Protein AF-A0A497LCX3-F1 (afdb_monomer_lite)

Secondary structure (DSSP, 8-state):
-PPTT-S--SEEEEEETTEEEEEESSS-EEEEEEEE-SS-EEEPEEEEE-SSEEEEEPP--S--SPEEEEEEEE-TTT--EEEEEEEES----------SSSSTT-SEEEEEEEEEETTEEEEEEEEEE--

Sequence (131 aa):
MNPPGSEERYASLSPLNYTLRVDLNSSDRILYAKVFTYNYVSNLTEVERNSVTQHFIIPRILDESPMILVGAGLNTSSSEYFAEWVSYPQIPLDFGLGFTNKYQLADSFSFRFLVTINSAIYECEVILWRS

Foldseek 3Di:
DDPPFPDDDQWDWDDDPQKIKIFGPAQKDFPWKWKDWPPDIDTWAWDDDDSGMTMTGRDDDPDPTKIKIKTWIADPVVRDIDMDIAIPVGDPDDDGDDPPDDPPPDQKDWDWDWDADPNDIDIDIDMDGDD

Radius of gyration: 15.34 Å; chains: 1; bounding box: 40×34×41 Å

pLDDT: mean 72.94, std 19.36, range [25.73, 97.44]

Structure (mmCIF, N/CA/C/O backbone):
data_AF-A0A497LCX3-F1
#
_entry.id   AF-A0A497LCX3-F1
#
loop_
_atom_site.group_PDB
_atom_site.id
_atom_site.type_symbol
_atom_site.label_atom_id
_atom_site.label_alt_id
_atom_site.label_comp_id
_atom_site.label_asym_id
_atom_site.label_entity_id
_atom_site.label_seq_id
_atom_site.pdbx_PDB_ins_code
_atom_site.Cartn_x
_atom_site.Cartn_y
_atom_site.Cartn_z
_atom_site.occupancy
_atom_site.B_iso_or_equiv
_atom_site.auth_seq_id
_atom_site.auth_comp_id
_atom_site.auth_asym_id
_atom_site.auth_atom_id
_atom_site.pdbx_PDB_model_num
ATOM 1 N N . MET A 1 1 ? 25.588 -16.608 4.470 1.00 30.97 1 MET A N 1
ATOM 2 C CA . MET A 1 1 ? 24.348 -16.800 3.690 1.00 30.97 1 MET A CA 1
ATOM 3 C C . MET A 1 1 ? 23.389 -15.717 4.128 1.00 30.97 1 MET A C 1
ATOM 5 O O . MET A 1 1 ? 23.104 -15.655 5.316 1.00 30.97 1 MET A O 1
ATOM 9 N N . ASN A 1 2 ? 22.981 -14.837 3.217 1.00 25.73 2 ASN A N 1
ATOM 10 C CA . ASN A 1 2 ? 21.942 -13.851 3.507 1.00 25.73 2 ASN A CA 1
ATOM 11 C C . ASN A 1 2 ? 20.573 -14.554 3.494 1.00 25.73 2 ASN A C 1
ATOM 13 O O . ASN A 1 2 ? 20.411 -15.512 2.732 1.00 25.73 2 ASN A O 1
ATOM 17 N N . PRO A 1 3 ? 19.616 -14.131 4.336 1.00 29.41 3 PRO A N 1
ATOM 18 C CA . PRO A 1 3 ? 18.260 -14.662 4.292 1.00 29.41 3 PRO A CA 1
ATOM 19 C C . PRO A 1 3 ? 17.620 -14.380 2.918 1.00 29.41 3 PRO A C 1
ATOM 21 O O . PRO A 1 3 ? 17.869 -13.321 2.335 1.00 29.41 3 PRO A O 1
ATOM 24 N N . PRO A 1 4 ? 16.819 -15.313 2.375 1.00 27.80 4 PRO A N 1
ATOM 25 C CA . PRO A 1 4 ? 16.117 -15.106 1.115 1.00 27.80 4 PRO A CA 1
ATOM 26 C C . PRO A 1 4 ? 15.036 -14.040 1.335 1.00 27.80 4 PRO A C 1
ATOM 28 O O . PRO A 1 4 ? 14.166 -14.215 2.183 1.00 27.80 4 PRO A O 1
ATOM 31 N N . GLY A 1 5 ? 15.127 -12.917 0.621 1.00 40.84 5 GLY A N 1
ATOM 32 C CA . GLY A 1 5 ? 14.208 -11.781 0.776 1.00 40.84 5 GLY A CA 1
ATOM 33 C C . GLY A 1 5 ? 14.857 -10.399 0.665 1.00 40.84 5 GLY A C 1
ATOM 34 O O . GLY A 1 5 ? 14.143 -9.407 0.605 1.00 40.84 5 GLY A O 1
ATOM 35 N N . SER A 1 6 ? 16.189 -10.307 0.589 1.00 39.16 6 SER A N 1
ATOM 36 C CA . SER A 1 6 ? 16.894 -9.051 0.282 1.00 39.16 6 SER A CA 1
ATOM 37 C C . SER A 1 6 ? 17.008 -8.781 -1.227 1.00 39.16 6 SER A C 1
ATOM 39 O O . SER A 1 6 ? 18.011 -8.218 -1.668 1.00 39.16 6 SER A O 1
ATOM 41 N N . GLU A 1 7 ? 16.054 -9.265 -2.026 1.00 51.41 7 GLU A N 1
ATOM 42 C CA . GLU A 1 7 ? 15.946 -8.857 -3.430 1.00 51.41 7 GLU A CA 1
ATOM 43 C C . GLU A 1 7 ? 15.479 -7.395 -3.476 1.00 51.41 7 GLU A C 1
ATOM 45 O O . GLU A 1 7 ? 14.811 -6.925 -2.553 1.00 51.41 7 GLU A O 1
ATOM 50 N N . GLU A 1 8 ? 15.924 -6.656 -4.492 1.00 64.75 8 GLU A N 1
ATOM 51 C CA . GLU A 1 8 ? 15.679 -5.221 -4.657 1.00 64.75 8 GLU A CA 1
ATOM 52 C C . GLU A 1 8 ? 14.204 -4.875 -4.412 1.00 64.75 8 GLU A C 1
ATOM 54 O O . GLU A 1 8 ? 13.329 -5.237 -5.194 1.00 64.75 8 GLU A O 1
ATOM 59 N N . ARG A 1 9 ? 13.917 -4.156 -3.319 1.00 71.00 9 ARG A N 1
ATOM 60 C CA . ARG A 1 9 ? 12.621 -3.486 -3.178 1.00 71.00 9 ARG A CA 1
ATOM 61 C C . ARG A 1 9 ? 12.522 -2.424 -4.261 1.00 71.00 9 ARG A C 1
ATOM 63 O O . ARG A 1 9 ? 13.465 -1.657 -4.444 1.00 71.00 9 ARG A O 1
ATOM 70 N N . TYR A 1 10 ? 11.382 -2.334 -4.929 1.00 83.56 10 TYR A N 1
ATOM 71 C CA . TYR A 1 10 ? 11.138 -1.291 -5.934 1.00 83.56 10 TYR A CA 1
ATOM 72 C C . TYR A 1 10 ? 10.604 -0.012 -5.284 1.00 83.56 10 TYR A C 1
ATOM 74 O O . TYR A 1 10 ? 10.837 1.102 -5.762 1.00 83.56 10 TYR A O 1
ATOM 82 N N . ALA A 1 11 ? 9.912 -0.164 -4.152 1.00 87.19 11 ALA A N 1
ATOM 83 C CA . ALA A 1 11 ? 9.372 0.949 -3.393 1.00 87.19 11 ALA A CA 1
ATOM 84 C C . ALA A 1 11 ? 9.359 0.680 -1.883 1.00 87.19 11 ALA A C 1
ATOM 86 O O . ALA A 1 11 ? 9.201 -0.450 -1.422 1.00 87.19 11 ALA A O 1
ATOM 87 N N . SER A 1 12 ? 9.477 1.750 -1.102 1.00 89.88 12 SER A N 1
ATOM 88 C CA . SER A 1 12 ? 9.242 1.749 0.338 1.00 89.88 12 SER A CA 1
ATOM 89 C C . SER A 1 12 ? 7.876 2.356 0.642 1.00 89.88 12 SER A C 1
ATOM 91 O O . SER A 1 12 ? 7.563 3.459 0.194 1.00 89.88 12 SER A O 1
ATOM 93 N N . LEU A 1 13 ? 7.048 1.633 1.397 1.00 91.69 13 LEU A N 1
ATOM 94 C CA . LEU A 1 13 ? 5.686 2.036 1.739 1.00 91.69 13 LEU A CA 1
ATOM 95 C C . LEU A 1 13 ? 5.621 2.455 3.212 1.00 91.69 13 LEU A C 1
ATOM 97 O O . LEU A 1 13 ? 5.882 1.656 4.109 1.00 91.69 13 LEU A O 1
ATOM 101 N N . SER A 1 14 ? 5.236 3.708 3.452 1.00 93.25 14 SER A N 1
ATOM 102 C CA . SER A 1 14 ? 5.171 4.331 4.777 1.00 93.25 14 SER A CA 1
ATOM 103 C C . SER A 1 14 ? 3.773 4.904 5.034 1.00 93.25 14 SER A C 1
ATOM 105 O O . SER A 1 14 ? 3.478 6.028 4.616 1.00 93.25 14 SER A O 1
ATOM 107 N N . PRO A 1 15 ? 2.876 4.148 5.689 1.00 94.06 15 PRO A N 1
ATOM 108 C CA . PRO A 1 15 ? 1.539 4.621 5.999 1.00 94.06 15 PRO A CA 1
ATOM 109 C C . PRO A 1 15 ? 1.525 5.385 7.328 1.00 94.06 15 PRO A C 1
ATOM 111 O O . PRO A 1 15 ? 1.963 4.881 8.360 1.00 94.06 15 PRO A O 1
ATOM 114 N N . LEU A 1 16 ? 0.997 6.607 7.313 1.00 93.25 16 LEU A N 1
ATOM 115 C CA . LEU A 1 16 ? 0.881 7.469 8.485 1.00 93.25 16 LEU A CA 1
ATOM 116 C C . LEU A 1 16 ? -0.331 8.392 8.343 1.00 93.25 16 LEU A C 1
ATOM 118 O O . LEU A 1 16 ? -0.548 8.976 7.285 1.00 93.25 16 LEU A O 1
ATOM 122 N N . ASN A 1 17 ? -1.110 8.561 9.416 1.00 92.94 17 ASN A N 1
ATOM 123 C CA . ASN A 1 17 ? -2.238 9.502 9.467 1.00 92.94 17 ASN A CA 1
ATOM 124 C C . ASN A 1 17 ? -3.190 9.391 8.262 1.00 92.94 17 ASN A C 1
ATOM 126 O O . ASN A 1 17 ? -3.570 10.393 7.658 1.00 92.94 17 ASN A O 1
ATOM 130 N N . TYR A 1 18 ? -3.584 8.163 7.918 1.00 93.88 18 TYR A N 1
ATOM 131 C CA . TYR A 1 18 ? -4.465 7.853 6.784 1.00 93.88 18 TYR A CA 1
ATOM 132 C C . TYR A 1 18 ? -3.914 8.274 5.415 1.00 93.88 18 TYR A C 1
ATOM 134 O O . TYR A 1 18 ? -4.666 8.455 4.461 1.00 93.88 18 TYR A O 1
ATOM 142 N N . THR A 1 19 ? -2.597 8.413 5.307 1.00 95.75 19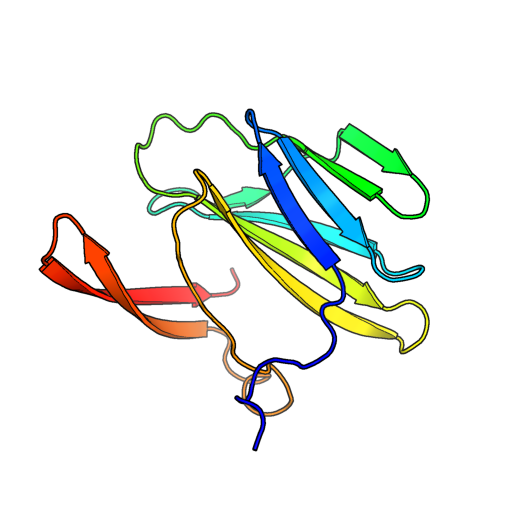 THR A N 1
ATOM 143 C CA . THR A 1 19 ? -1.896 8.654 4.050 1.00 95.75 19 THR A CA 1
ATOM 144 C C . THR A 1 19 ? -0.844 7.575 3.867 1.00 95.75 19 THR A C 1
ATOM 146 O O . THR A 1 19 ? -0.059 7.306 4.772 1.00 95.75 19 THR A O 1
ATOM 149 N N . LEU A 1 20 ? -0.824 6.945 2.701 1.00 96.38 20 LEU A N 1
ATOM 150 C CA . LEU A 1 20 ? 0.248 6.057 2.281 1.00 96.38 20 LEU A CA 1
ATOM 151 C C . LEU A 1 20 ? 1.248 6.871 1.469 1.00 96.38 20 LEU A C 1
ATOM 153 O O . LEU A 1 20 ? 0.923 7.315 0.368 1.00 96.38 20 LEU A O 1
ATOM 157 N N . ARG A 1 21 ? 2.456 7.047 2.003 1.00 96.19 21 ARG A N 1
ATOM 158 C CA . ARG A 1 21 ? 3.599 7.549 1.243 1.00 96.19 21 ARG A CA 1
ATOM 159 C C . ARG A 1 21 ? 4.337 6.379 0.609 1.00 96.19 21 ARG A C 1
ATOM 161 O O . ARG A 1 21 ? 4.640 5.401 1.288 1.00 96.19 21 ARG A O 1
ATOM 168 N N . VAL A 1 22 ? 4.633 6.501 -0.676 1.00 95.00 22 VAL A N 1
ATOM 169 C CA . VAL A 1 22 ? 5.442 5.551 -1.435 1.00 95.00 22 VAL A CA 1
ATOM 170 C C . VAL A 1 22 ? 6.697 6.267 -1.905 1.00 95.00 22 VAL A C 1
ATOM 172 O O . VAL A 1 22 ? 6.592 7.204 -2.692 1.00 95.00 22 VAL A O 1
ATOM 175 N N . ASP A 1 23 ? 7.860 5.834 -1.427 1.00 93.19 23 ASP A N 1
ATOM 176 C CA . ASP A 1 23 ? 9.168 6.290 -1.899 1.00 93.19 23 ASP A CA 1
ATOM 177 C C . ASP A 1 23 ? 9.710 5.273 -2.912 1.00 93.19 23 ASP A C 1
ATOM 179 O O . ASP A 1 23 ? 9.849 4.092 -2.597 1.00 93.19 23 ASP A O 1
ATOM 183 N N . LEU A 1 24 ? 9.971 5.716 -4.138 1.00 90.00 24 LEU A N 1
ATOM 184 C CA . LEU A 1 24 ? 10.389 4.873 -5.261 1.00 90.00 24 LEU A CA 1
ATOM 185 C C . LEU A 1 24 ? 11.917 4.875 -5.378 1.00 90.00 24 LEU A C 1
ATOM 187 O O . LEU A 1 24 ? 12.549 5.922 -5.230 1.00 90.00 24 LEU A O 1
ATOM 191 N N . ASN A 1 25 ? 12.514 3.719 -5.678 1.00 80.00 25 ASN A N 1
ATOM 192 C CA . ASN A 1 25 ? 13.974 3.588 -5.757 1.00 80.00 25 ASN A CA 1
ATOM 193 C C . ASN A 1 25 ? 14.570 4.074 -7.097 1.00 80.00 25 ASN A C 1
ATOM 195 O O . ASN A 1 25 ? 15.783 4.263 -7.194 1.00 80.00 25 ASN A O 1
ATOM 199 N N . SER A 1 26 ? 13.742 4.304 -8.124 1.00 73.75 26 SER A N 1
ATOM 200 C CA . SER A 1 26 ? 14.147 4.768 -9.463 1.00 73.75 26 SER A CA 1
ATOM 201 C C . SER A 1 26 ? 12.998 5.522 -10.166 1.00 73.75 26 SER A C 1
ATOM 203 O O . SER A 1 26 ? 12.103 6.041 -9.507 1.00 73.75 26 SER A O 1
ATOM 205 N N . SER A 1 27 ? 12.987 5.559 -11.505 1.00 72.25 27 SER A N 1
ATOM 206 C CA . SER A 1 27 ? 11.853 6.007 -12.346 1.00 72.25 27 SER A CA 1
ATOM 207 C C . SER A 1 27 ? 10.639 5.057 -12.310 1.00 72.25 27 SER A C 1
ATOM 209 O O . SER A 1 27 ? 9.726 5.177 -13.128 1.00 72.25 27 SER A O 1
ATOM 211 N N . ASP A 1 28 ? 10.634 4.115 -11.368 1.00 82.00 28 ASP A N 1
ATOM 212 C CA . ASP A 1 28 ? 9.559 3.167 -11.112 1.00 82.00 28 ASP A CA 1
ATOM 213 C C . ASP A 1 28 ? 8.254 3.892 -10.796 1.00 82.00 28 ASP A C 1
ATOM 215 O O . ASP A 1 28 ? 8.235 5.053 -10.389 1.00 82.00 28 ASP A O 1
ATOM 219 N N . ARG A 1 29 ? 7.126 3.208 -10.977 1.00 86.19 29 ARG A N 1
ATOM 220 C CA . ARG A 1 29 ? 5.822 3.827 -10.741 1.00 86.19 29 ARG A CA 1
ATOM 221 C C . ARG A 1 29 ? 4.826 2.845 -10.166 1.00 86.19 29 ARG A C 1
ATOM 223 O O . ARG A 1 29 ? 4.610 1.789 -10.754 1.00 86.19 29 ARG A O 1
ATOM 230 N N . ILE A 1 30 ? 4.107 3.261 -9.122 1.00 89.75 30 ILE A N 1
ATOM 231 C CA . ILE A 1 30 ? 2.863 2.603 -8.718 1.00 89.75 30 ILE A CA 1
ATOM 232 C C . ILE A 1 30 ? 1.771 2.956 -9.726 1.00 89.75 30 ILE A C 1
ATOM 234 O O . ILE A 1 30 ? 1.421 4.124 -9.931 1.00 89.75 30 ILE A O 1
ATOM 238 N N . LEU A 1 31 ? 1.241 1.924 -10.375 1.00 88.56 31 LEU A N 1
ATOM 239 C CA . LEU A 1 31 ? 0.140 2.011 -11.329 1.00 88.56 31 LEU A CA 1
ATOM 240 C C . LEU A 1 31 ? -1.207 1.829 -10.633 1.00 88.56 31 LEU A C 1
ATOM 242 O O . LEU A 1 31 ? -2.177 2.496 -10.989 1.00 88.56 31 LEU A O 1
ATOM 246 N N . TYR A 1 32 ? -1.248 0.945 -9.635 1.00 86.25 32 TYR A N 1
ATOM 247 C CA . TYR A 1 32 ? -2.456 0.606 -8.896 1.00 86.25 32 TYR A CA 1
ATOM 248 C C . TYR A 1 32 ? -2.139 0.492 -7.415 1.00 86.25 32 TYR A C 1
ATOM 250 O O . TYR A 1 32 ? -1.211 -0.210 -7.025 1.00 86.25 32 TYR A O 1
ATOM 258 N N . ALA A 1 33 ? -2.950 1.145 -6.593 1.00 93.00 33 ALA A N 1
ATOM 259 C CA . ALA A 1 33 ? -2.863 1.056 -5.149 1.00 93.00 33 ALA A CA 1
ATOM 260 C C . ALA A 1 33 ? -4.214 0.584 -4.602 1.00 93.00 33 ALA A C 1
ATOM 262 O O . ALA A 1 33 ? -5.268 1.058 -5.036 1.00 93.00 33 ALA A O 1
ATOM 263 N N . LYS A 1 34 ? -4.194 -0.380 -3.685 1.00 90.88 34 LYS A N 1
ATOM 264 C CA . LYS A 1 34 ? -5.387 -0.985 -3.085 1.00 90.88 34 LYS A CA 1
ATOM 265 C C . LYS A 1 34 ? -5.221 -1.134 -1.583 1.00 90.88 34 LYS A C 1
ATOM 267 O O . LYS A 1 34 ? -4.109 -1.267 -1.083 1.00 90.88 34 LYS A O 1
ATOM 272 N N . VAL A 1 35 ? -6.350 -1.151 -0.891 1.00 90.56 35 VAL A N 1
ATOM 273 C CA . VAL A 1 35 ? -6.460 -1.567 0.502 1.00 90.56 35 VAL A CA 1
ATOM 274 C C . VAL A 1 35 ? -7.355 -2.790 0.598 1.00 90.56 35 VAL A C 1
ATOM 276 O O . VAL A 1 35 ? -8.397 -2.860 -0.058 1.00 90.56 35 VAL A O 1
ATOM 279 N N . PHE A 1 36 ? -6.925 -3.734 1.424 1.00 86.62 36 PHE A N 1
ATOM 280 C CA . PHE A 1 36 ? -7.650 -4.936 1.792 1.00 86.62 36 PHE A CA 1
ATOM 281 C C . PHE A 1 36 ? -7.860 -4.927 3.304 1.00 86.62 36 PHE A C 1
ATOM 283 O O . PHE A 1 36 ? -6.919 -4.707 4.064 1.00 86.62 36 PHE A O 1
ATOM 290 N N . THR A 1 37 ? -9.087 -5.175 3.734 1.00 79.44 37 THR A N 1
ATOM 291 C CA . THR A 1 37 ? -9.434 -5.536 5.112 1.00 79.44 37 THR A CA 1
ATOM 292 C C . THR A 1 37 ? -10.137 -6.888 5.091 1.00 79.44 37 THR A C 1
ATOM 294 O O . THR A 1 37 ? -10.280 -7.494 4.028 1.00 79.44 37 THR A O 1
ATOM 297 N N . TYR A 1 38 ? -10.603 -7.373 6.243 1.00 70.06 38 TYR A N 1
ATOM 298 C CA . TYR A 1 38 ? -11.358 -8.627 6.283 1.00 70.06 38 TYR A CA 1
ATOM 299 C C . TYR A 1 38 ? -12.636 -8.576 5.425 1.00 70.06 38 TYR A C 1
ATOM 301 O O . TYR A 1 38 ? -12.978 -9.547 4.756 1.00 70.06 38 TYR A O 1
ATOM 309 N N . ASN A 1 39 ? -13.322 -7.428 5.411 1.00 75.88 39 ASN A N 1
ATOM 310 C CA . ASN A 1 39 ? -14.627 -7.275 4.760 1.00 75.88 39 ASN A CA 1
ATOM 311 C C . ASN A 1 39 ? -14.610 -6.384 3.513 1.00 75.88 39 ASN A C 1
ATOM 313 O O . ASN A 1 39 ? -15.606 -6.328 2.791 1.00 75.88 39 ASN A O 1
ATOM 317 N N . TYR A 1 40 ? -13.524 -5.647 3.269 1.00 78.62 40 TYR A N 1
ATOM 318 C CA . TYR A 1 40 ? -13.500 -4.601 2.253 1.00 78.62 40 TYR A CA 1
ATOM 319 C C . TYR A 1 40 ? -12.260 -4.676 1.376 1.00 78.62 40 TYR A C 1
ATOM 321 O O . TYR A 1 40 ? -11.141 -4.870 1.842 1.00 78.62 40 TYR A O 1
ATOM 329 N N . VAL A 1 41 ? -12.471 -4.433 0.085 1.00 85.69 41 VAL A N 1
ATOM 330 C CA . VAL A 1 41 ? -11.402 -4.180 -0.877 1.00 85.69 41 VAL A CA 1
ATOM 331 C C . VAL A 1 41 ? -11.738 -2.899 -1.616 1.00 85.69 41 VAL A C 1
ATOM 333 O O . VAL A 1 41 ? -12.819 -2.775 -2.193 1.00 85.69 41 VAL A O 1
ATOM 336 N N . SER A 1 42 ? -10.817 -1.940 -1.628 1.00 88.69 42 SER A N 1
ATOM 337 C CA . SER A 1 42 ? -11.005 -0.697 -2.378 1.00 88.69 42 SER A CA 1
ATOM 338 C C . SER A 1 42 ? -9.706 -0.201 -2.992 1.00 88.69 42 SER A C 1
ATOM 340 O O . SER A 1 42 ? -8.612 -0.481 -2.505 1.00 88.69 42 SER A O 1
ATOM 342 N N . ASN A 1 43 ? -9.821 0.558 -4.079 1.00 92.62 43 ASN A N 1
ATOM 343 C CA . ASN A 1 43 ? -8.677 1.276 -4.632 1.00 92.62 43 ASN A CA 1
ATOM 344 C C . ASN A 1 43 ? -8.316 2.449 -3.712 1.00 92.62 43 ASN A C 1
ATOM 346 O O . ASN A 1 43 ? -9.200 3.064 -3.114 1.00 92.62 43 ASN A O 1
ATOM 350 N N . LEU A 1 44 ? -7.027 2.756 -3.618 1.00 95.25 44 LEU A N 1
ATOM 351 C CA . LEU A 1 44 ? -6.539 3.963 -2.968 1.00 95.25 44 LEU A CA 1
ATOM 352 C C . LEU A 1 44 ? -6.495 5.109 -3.984 1.00 95.25 44 LEU A C 1
ATOM 354 O O . LEU A 1 44 ? -6.154 4.911 -5.152 1.00 95.25 44 LEU A O 1
ATOM 358 N N . THR A 1 45 ? -6.828 6.313 -3.527 1.00 95.25 45 THR A N 1
ATOM 359 C CA . THR A 1 45 ? -6.835 7.517 -4.366 1.00 95.25 45 THR A CA 1
ATOM 360 C C . THR A 1 45 ? -5.500 8.231 -4.245 1.00 95.25 45 THR A C 1
ATOM 362 O O . THR A 1 45 ? -5.120 8.618 -3.142 1.00 95.25 45 THR A O 1
ATOM 365 N N . GLU A 1 46 ? -4.801 8.421 -5.364 1.00 96.00 46 GLU A N 1
ATOM 366 C CA . GLU A 1 46 ? -3.582 9.234 -5.413 1.00 96.00 46 GLU A CA 1
ATOM 367 C C . GLU A 1 46 ? -3.931 10.714 -5.217 1.00 96.00 46 GLU A C 1
ATOM 369 O O . GLU A 1 46 ? -4.865 11.218 -5.842 1.00 96.00 46 GLU A O 1
ATOM 374 N N . VAL A 1 47 ? -3.188 11.406 -4.354 1.00 95.38 47 VAL A N 1
ATOM 375 C CA . VAL A 1 47 ? -3.404 12.834 -4.056 1.00 95.38 47 VAL A CA 1
ATOM 376 C C . VAL A 1 47 ? -2.247 13.722 -4.458 1.00 95.38 47 VAL A C 1
ATOM 378 O O . VAL A 1 47 ? -2.445 14.901 -4.729 1.00 95.38 47 VAL A O 1
ATOM 381 N N . GLU A 1 48 ? -1.044 13.166 -4.504 1.00 93.00 48 GLU A N 1
ATOM 382 C CA . GLU A 1 48 ? 0.155 13.903 -4.862 1.00 93.00 48 GLU A CA 1
ATOM 383 C C . GLU A 1 48 ? 1.161 12.951 -5.499 1.00 93.00 48 GLU A C 1
ATOM 385 O O . GLU A 1 48 ? 1.297 11.794 -5.086 1.00 93.00 48 GLU A O 1
ATOM 390 N N . ARG A 1 49 ? 1.882 13.461 -6.496 1.00 90.56 49 ARG A N 1
ATOM 391 C CA . ARG A 1 49 ? 2.955 12.745 -7.172 1.00 90.56 49 ARG A CA 1
ATOM 392 C C . ARG A 1 49 ? 4.090 13.686 -7.526 1.00 90.56 49 ARG A C 1
ATOM 394 O O . ARG A 1 49 ? 3.880 14.674 -8.223 1.00 90.56 49 ARG A O 1
ATOM 401 N N . ASN A 1 50 ? 5.289 13.258 -7.155 1.00 87.69 50 ASN A N 1
ATOM 402 C CA . ASN A 1 50 ? 6.562 13.803 -7.603 1.00 87.69 50 ASN A CA 1
ATOM 403 C C . ASN A 1 50 ? 7.353 12.712 -8.350 1.00 87.69 50 ASN A C 1
ATOM 405 O O . ASN A 1 50 ? 6.867 11.599 -8.542 1.00 87.69 50 ASN A O 1
ATOM 409 N N . SER A 1 51 ? 8.574 13.015 -8.794 1.00 83.88 51 SER A N 1
ATOM 410 C CA . SER A 1 51 ? 9.398 12.082 -9.582 1.00 83.88 51 SER A CA 1
ATOM 411 C C . SER A 1 51 ? 9.812 10.810 -8.837 1.00 83.88 51 SER A C 1
ATOM 413 O O . SER A 1 51 ? 10.104 9.813 -9.482 1.00 83.88 51 SER A O 1
ATOM 415 N N . VAL A 1 52 ? 9.848 10.847 -7.503 1.00 89.19 52 VAL A N 1
ATOM 416 C CA . VAL A 1 52 ? 10.313 9.738 -6.647 1.00 89.19 52 VAL A CA 1
ATOM 417 C C . VAL A 1 52 ? 9.313 9.377 -5.549 1.00 89.19 52 VAL A C 1
ATOM 419 O O . VAL A 1 52 ? 9.595 8.537 -4.701 1.00 89.19 52 VAL A O 1
ATOM 422 N N . THR A 1 53 ? 8.156 10.042 -5.515 1.00 93.00 53 THR A N 1
ATOM 423 C CA . THR A 1 53 ? 7.195 9.913 -4.414 1.00 93.00 53 THR A CA 1
ATOM 424 C C . THR A 1 53 ? 5.760 9.937 -4.911 1.00 93.00 53 THR A C 1
ATOM 426 O O . THR A 1 53 ? 5.396 10.796 -5.714 1.00 93.00 53 THR A O 1
ATOM 429 N N . GLN A 1 54 ? 4.932 9.030 -4.393 1.00 95.31 54 GLN A N 1
ATOM 430 C CA . GLN A 1 54 ? 3.480 9.026 -4.593 1.00 95.31 54 GLN A CA 1
ATOM 431 C C . GLN A 1 54 ? 2.770 8.981 -3.238 1.00 95.31 54 GLN A C 1
ATOM 433 O O . GLN A 1 54 ? 3.150 8.210 -2.356 1.00 95.31 54 GLN A O 1
ATOM 438 N N . HIS A 1 55 ? 1.724 9.789 -3.083 1.00 97.00 55 HIS A N 1
ATOM 439 C CA . HIS A 1 55 ? 0.873 9.796 -1.897 1.00 97.00 55 HIS A CA 1
ATOM 440 C C . HIS A 1 55 ? -0.527 9.309 -2.240 1.00 97.00 55 HIS A C 1
ATOM 442 O O . HIS A 1 55 ? -1.132 9.765 -3.213 1.00 97.00 55 HIS A O 1
ATOM 448 N N . PHE A 1 56 ? -1.068 8.434 -1.396 1.00 97.44 56 PHE A N 1
ATOM 449 C CA . PHE A 1 56 ? -2.426 7.921 -1.523 1.00 97.44 56 PHE A CA 1
ATOM 450 C C . PHE A 1 56 ? -3.223 8.108 -0.230 1.00 97.44 56 PHE A C 1
ATOM 452 O O . PHE A 1 56 ? -2.682 7.941 0.862 1.00 97.44 56 PHE A O 1
ATOM 459 N N . ILE A 1 57 ? -4.521 8.398 -0.337 1.00 97.00 57 ILE A N 1
ATOM 460 C CA . ILE A 1 57 ? -5.428 8.426 0.821 1.00 97.00 57 ILE A CA 1
ATOM 461 C C . ILE A 1 57 ? -5.798 6.998 1.210 1.00 97.00 57 ILE A C 1
ATOM 463 O O . ILE A 1 57 ? -6.345 6.255 0.395 1.00 97.00 57 ILE A O 1
ATOM 467 N N . ILE A 1 58 ? -5.580 6.662 2.480 1.00 95.06 58 ILE A N 1
ATOM 468 C CA . ILE A 1 58 ? -6.097 5.450 3.115 1.00 95.06 58 ILE A CA 1
ATOM 469 C C . ILE A 1 58 ? -7.514 5.755 3.628 1.00 95.06 58 ILE A C 1
ATOM 471 O O . ILE A 1 58 ? -7.691 6.690 4.417 1.00 95.06 58 ILE A O 1
ATOM 475 N N . PRO A 1 59 ? -8.544 5.004 3.206 1.00 91.69 59 PRO A N 1
ATOM 476 C CA . PRO A 1 59 ? -9.906 5.247 3.654 1.00 91.69 59 PRO A CA 1
ATOM 477 C C . PRO A 1 59 ? -10.058 4.980 5.153 1.00 91.69 59 PRO A C 1
ATOM 479 O O . PRO A 1 59 ? -9.444 4.081 5.725 1.00 91.69 59 PRO A O 1
ATOM 482 N N . ARG A 1 60 ? -10.936 5.756 5.790 1.00 89.06 60 ARG A N 1
ATOM 483 C CA . ARG A 1 60 ? -11.374 5.502 7.164 1.00 89.06 60 ARG A CA 1
ATOM 484 C C . ARG A 1 60 ? -12.499 4.480 7.122 1.00 89.06 60 ARG A C 1
ATOM 486 O O . ARG A 1 60 ? -13.643 4.835 6.852 1.00 89.06 60 ARG A O 1
ATOM 493 N N . ILE A 1 61 ? -12.154 3.218 7.327 1.00 82.19 61 ILE A N 1
ATOM 494 C CA . ILE A 1 61 ? -13.117 2.118 7.366 1.00 82.19 61 ILE A CA 1
ATOM 495 C C . ILE A 1 61 ? -13.570 1.958 8.823 1.00 82.19 61 ILE A C 1
ATOM 497 O O . ILE A 1 61 ? -12.765 2.097 9.736 1.00 82.19 61 ILE A O 1
ATOM 501 N N . LEU A 1 62 ? -14.868 1.724 9.041 1.00 76.38 62 LEU A N 1
ATOM 502 C CA . LEU A 1 62 ? -15.452 1.528 10.381 1.00 76.38 62 LEU A CA 1
ATOM 503 C C . LEU A 1 62 ? -15.115 0.157 10.995 1.00 76.38 62 LEU A C 1
ATOM 505 O O . LEU A 1 62 ? -15.449 -0.104 12.144 1.00 76.38 62 LEU A O 1
ATOM 509 N N . ASP A 1 63 ? -14.501 -0.718 10.206 1.00 68.75 63 ASP A N 1
ATOM 510 C CA . ASP A 1 63 ? -14.007 -2.028 10.607 1.00 68.75 63 ASP A CA 1
ATOM 511 C C . ASP A 1 63 ? -12.672 -1.856 11.350 1.00 68.75 63 ASP A C 1
ATOM 513 O O . ASP A 1 63 ? -11.780 -1.160 10.863 1.00 68.75 63 ASP A O 1
ATOM 517 N N . GLU A 1 64 ? -12.538 -2.478 12.524 1.00 66.44 64 GLU A N 1
ATOM 518 C CA . GLU A 1 64 ? -11.325 -2.419 13.354 1.00 66.44 64 GLU A CA 1
ATOM 519 C C . GLU A 1 64 ? -10.206 -3.354 12.853 1.00 66.44 64 GLU A C 1
ATOM 521 O O . GLU A 1 64 ? -9.135 -3.420 13.460 1.00 66.44 64 GLU A O 1
ATOM 526 N N . SER A 1 65 ? -10.423 -4.094 11.758 1.00 68.69 65 SER A N 1
ATOM 527 C CA . SER A 1 65 ? -9.400 -4.993 11.221 1.00 68.69 65 SER A CA 1
ATOM 528 C C . SER A 1 65 ? -8.186 -4.246 10.639 1.00 68.69 65 SER A C 1
ATOM 530 O O . SER A 1 65 ? -8.328 -3.175 10.038 1.00 68.69 65 SER A O 1
ATOM 532 N N . PRO A 1 66 ? -6.967 -4.811 10.775 1.00 78.50 66 PRO A N 1
ATOM 533 C CA . PRO A 1 66 ? -5.783 -4.279 10.115 1.00 78.50 66 PRO A CA 1
ATOM 534 C C . PRO A 1 66 ? -5.975 -4.200 8.601 1.00 78.50 66 PRO A C 1
ATOM 536 O O . PRO A 1 66 ? -6.516 -5.109 7.971 1.00 78.50 66 PRO A O 1
ATOM 539 N N . MET A 1 67 ? -5.476 -3.120 8.016 1.00 86.62 67 MET A N 1
ATOM 540 C CA . MET A 1 67 ? -5.502 -2.897 6.581 1.00 86.62 67 MET A CA 1
ATOM 541 C C . MET A 1 67 ? -4.199 -3.390 5.962 1.00 86.62 67 MET A C 1
ATOM 543 O O . MET A 1 67 ? -3.118 -3.045 6.437 1.00 86.62 67 MET A O 1
ATOM 547 N N . ILE A 1 68 ? -4.288 -4.141 4.870 1.00 86.38 68 ILE A N 1
ATOM 548 C CA . ILE A 1 68 ? -3.151 -4.444 4.004 1.00 86.38 68 ILE A CA 1
ATOM 549 C C . ILE A 1 68 ? -3.208 -3.493 2.817 1.00 86.38 68 ILE A C 1
ATOM 551 O O . ILE A 1 68 ? -4.155 -3.508 2.031 1.00 86.38 68 ILE A O 1
ATOM 555 N N . LEU A 1 69 ? -2.200 -2.639 2.703 1.00 91.38 69 LEU A N 1
ATOM 556 C CA . LEU A 1 69 ? -2.047 -1.689 1.611 1.00 91.38 69 LEU A CA 1
ATOM 557 C C . LEU A 1 69 ? -1.091 -2.294 0.593 1.00 91.38 69 LEU A C 1
ATOM 559 O O . LEU A 1 69 ? 0.019 -2.672 0.954 1.00 91.38 69 LEU A O 1
ATOM 563 N N . VAL A 1 70 ? -1.507 -2.379 -0.665 1.00 87.50 70 VAL A N 1
ATOM 564 C CA . VAL A 1 70 ? -0.714 -2.965 -1.751 1.00 87.50 70 VAL A CA 1
ATOM 565 C C . VAL A 1 70 ? -0.543 -1.934 -2.854 1.00 87.50 70 VAL A C 1
ATOM 567 O O . VAL A 1 70 ? -1.528 -1.368 -3.331 1.00 87.50 70 VAL A O 1
ATOM 570 N N . GLY A 1 71 ? 0.698 -1.710 -3.275 1.00 88.06 71 GLY A N 1
ATOM 571 C CA . GLY A 1 71 ? 1.055 -0.931 -4.454 1.00 88.06 71 GLY A CA 1
ATOM 572 C C . GLY A 1 71 ? 1.642 -1.845 -5.524 1.00 88.06 71 GLY A C 1
ATOM 573 O O . GLY A 1 71 ? 2.703 -2.423 -5.321 1.00 88.06 71 GLY A O 1
ATOM 574 N N . ALA A 1 72 ? 0.968 -1.961 -6.667 1.00 86.62 72 ALA A N 1
ATOM 575 C CA . ALA A 1 72 ? 1.477 -2.652 -7.845 1.00 86.62 72 ALA A CA 1
ATOM 576 C C . ALA A 1 72 ? 1.994 -1.637 -8.866 1.00 86.62 72 ALA A C 1
ATOM 578 O O . ALA A 1 72 ? 1.327 -0.638 -9.166 1.00 86.62 72 ALA A O 1
ATOM 579 N N . GLY A 1 73 ? 3.174 -1.902 -9.409 1.00 86.88 73 GLY A N 1
ATOM 580 C CA . GLY A 1 73 ? 3.901 -0.969 -10.248 1.00 86.88 73 GLY A CA 1
ATOM 581 C C . GLY A 1 73 ? 4.645 -1.613 -11.405 1.00 86.88 73 GLY A C 1
ATOM 582 O O . GLY A 1 73 ? 4.568 -2.819 -11.634 1.00 86.88 73 GLY A O 1
ATOM 583 N N . LEU A 1 74 ? 5.330 -0.763 -12.161 1.00 83.06 74 LEU A N 1
ATOM 584 C CA . LEU A 1 74 ? 6.188 -1.139 -13.278 1.00 83.06 74 LEU A CA 1
ATOM 585 C C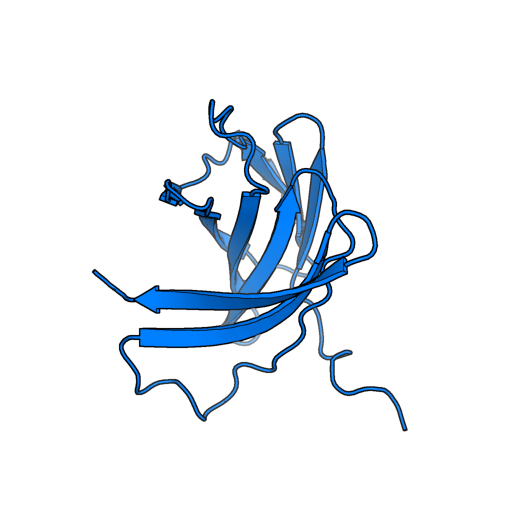 . LEU A 1 74 ? 7.555 -0.495 -13.071 1.00 83.06 74 LEU A C 1
ATOM 587 O O . LEU A 1 74 ? 7.634 0.725 -12.886 1.00 83.06 74 LEU A O 1
ATOM 591 N N . ASN A 1 75 ? 8.609 -1.304 -13.127 1.00 83.81 75 ASN A N 1
ATOM 592 C CA . ASN A 1 75 ? 9.962 -0.798 -13.253 1.00 83.81 75 ASN A CA 1
ATOM 593 C C . ASN A 1 75 ? 10.159 -0.323 -14.691 1.00 83.81 75 ASN A C 1
ATOM 595 O O . ASN A 1 75 ? 10.069 -1.103 -15.640 1.00 83.81 75 ASN A O 1
ATOM 599 N N . THR A 1 76 ? 10.402 0.971 -14.876 1.00 80.50 76 THR A N 1
ATOM 600 C CA . THR A 1 76 ? 10.488 1.556 -16.222 1.00 80.50 76 THR A CA 1
ATOM 601 C C . THR A 1 76 ? 11.749 1.147 -16.975 1.00 80.50 76 THR A C 1
ATOM 603 O O . THR A 1 76 ? 11.774 1.236 -18.199 1.00 80.50 76 THR A O 1
ATOM 606 N N . SER A 1 77 ? 12.794 0.728 -16.262 1.00 82.12 77 SER A N 1
ATOM 607 C CA . SER A 1 77 ? 14.085 0.356 -16.844 1.00 82.12 77 SER A CA 1
ATOM 608 C C . SER A 1 77 ? 14.097 -1.102 -17.305 1.00 82.12 77 SER A C 1
ATOM 610 O O . SER A 1 77 ? 14.549 -1.378 -18.413 1.00 82.12 77 SER A O 1
ATOM 612 N N . SER A 1 78 ? 13.576 -2.028 -16.492 1.00 80.38 78 SER A N 1
ATOM 613 C CA . SER A 1 78 ? 13.511 -3.460 -16.829 1.00 80.38 78 SER A CA 1
ATOM 614 C C . SER A 1 78 ? 12.194 -3.881 -17.491 1.00 80.38 78 SER A C 1
ATOM 616 O O . SER A 1 78 ? 12.114 -4.967 -18.057 1.00 80.38 78 SER A O 1
ATOM 618 N N . SER A 1 79 ? 11.168 -3.020 -17.477 1.00 80.69 79 SER A N 1
ATOM 619 C CA . SER A 1 79 ? 9.788 -3.355 -17.876 1.00 80.69 79 SER A CA 1
ATOM 620 C C . SER A 1 79 ? 9.164 -4.491 -17.056 1.00 80.69 79 SER A C 1
ATOM 622 O O . SER A 1 79 ? 8.206 -5.129 -17.496 1.00 80.69 79 SER A O 1
ATOM 624 N N . GLU A 1 80 ? 9.681 -4.742 -15.854 1.00 79.12 80 GLU A N 1
ATOM 625 C CA . GLU A 1 80 ? 9.160 -5.762 -14.948 1.00 79.12 80 GLU A CA 1
ATOM 626 C C . GLU A 1 80 ? 8.070 -5.189 -14.046 1.00 79.12 80 GLU A C 1
ATOM 628 O O . GLU A 1 80 ? 8.170 -4.076 -13.523 1.00 79.12 80 GLU A O 1
ATOM 633 N N . TYR A 1 81 ? 7.009 -5.966 -13.854 1.00 78.75 81 TYR A N 1
ATOM 634 C CA . TYR A 1 81 ? 5.963 -5.626 -12.901 1.00 78.75 81 TYR A CA 1
ATOM 635 C C . TYR A 1 81 ? 6.388 -6.017 -11.492 1.00 78.75 81 TYR A C 1
ATOM 637 O O . TYR A 1 81 ? 6.924 -7.104 -11.279 1.00 78.75 81 TYR A O 1
ATOM 645 N N . PHE A 1 82 ? 6.069 -5.163 -10.527 1.00 78.69 82 PHE A N 1
ATOM 646 C CA . PHE A 1 82 ? 6.333 -5.419 -9.119 1.00 78.69 82 PHE A CA 1
ATOM 647 C C . PHE A 1 82 ? 5.099 -5.153 -8.263 1.00 78.69 82 PHE A C 1
ATOM 649 O O . PHE A 1 82 ? 4.165 -4.460 -8.678 1.00 78.69 82 PHE A O 1
ATOM 656 N N . ALA A 1 83 ? 5.105 -5.697 -7.051 1.00 82.81 83 ALA A N 1
ATOM 657 C CA . ALA A 1 83 ? 4.116 -5.399 -6.032 1.00 82.81 83 ALA A CA 1
ATOM 658 C C . ALA A 1 83 ? 4.800 -5.295 -4.671 1.00 82.81 83 ALA A C 1
ATOM 660 O O . ALA A 1 83 ? 5.556 -6.179 -4.283 1.00 82.81 83 ALA A O 1
ATOM 661 N N . GLU A 1 84 ? 4.499 -4.221 -3.954 1.00 83.44 84 GLU A N 1
ATOM 662 C CA . GLU A 1 84 ? 4.975 -3.954 -2.600 1.00 83.44 84 GLU A CA 1
ATOM 663 C C . GLU A 1 84 ? 3.766 -3.768 -1.686 1.00 83.44 84 GLU A C 1
ATOM 665 O O . GLU A 1 84 ? 2.691 -3.346 -2.131 1.00 83.44 84 GLU A O 1
ATOM 670 N N . TRP A 1 85 ? 3.915 -4.074 -0.401 1.00 87.00 85 TRP A N 1
ATOM 671 C CA . TRP A 1 85 ? 2.804 -3.993 0.540 1.00 87.00 85 TRP A CA 1
ATOM 672 C C . TRP A 1 85 ? 3.257 -3.565 1.939 1.00 87.00 85 TRP A C 1
ATOM 674 O O . TRP A 1 85 ? 4.432 -3.653 2.294 1.00 87.00 85 TRP A O 1
ATOM 684 N N . VAL A 1 86 ? 2.309 -3.068 2.733 1.00 85.75 86 VAL A N 1
ATOM 685 C CA . VAL A 1 86 ? 2.512 -2.694 4.138 1.00 85.75 86 VAL A CA 1
ATOM 686 C C . VAL A 1 86 ? 1.199 -2.811 4.915 1.00 85.75 86 VAL A C 1
ATOM 688 O O . VAL A 1 86 ? 0.117 -2.685 4.340 1.00 85.75 86 VAL A O 1
ATOM 691 N N . SER A 1 87 ? 1.275 -3.029 6.226 1.00 86.56 87 SER A N 1
ATOM 692 C CA . SER A 1 87 ? 0.114 -3.002 7.120 1.00 86.56 87 SER A CA 1
ATOM 693 C C . SER A 1 87 ? -0.193 -1.586 7.637 1.00 86.56 87 SER A C 1
ATOM 695 O O . SER A 1 87 ? 0.708 -0.763 7.826 1.00 86.56 87 SER A O 1
ATOM 697 N N . TYR A 1 88 ? -1.470 -1.290 7.889 1.00 87.19 88 TYR A N 1
ATOM 698 C CA . TYR A 1 88 ? -1.921 -0.065 8.554 1.00 87.19 88 TYR A CA 1
ATOM 699 C C . TYR A 1 88 ? -3.074 -0.354 9.542 1.00 87.19 88 TYR A C 1
ATOM 701 O O . TYR A 1 88 ? -4.085 -0.917 9.125 1.00 87.19 88 TYR A O 1
ATOM 709 N N . PRO A 1 89 ? -2.975 0.029 10.832 1.00 82.69 89 PRO A N 1
ATOM 710 C CA . PRO A 1 89 ? -1.800 0.623 11.475 1.00 82.69 89 PRO A CA 1
ATOM 711 C C . PRO A 1 89 ? -0.582 -0.309 11.387 1.00 82.69 89 PRO A C 1
ATOM 713 O O . PRO A 1 89 ? -0.743 -1.516 11.225 1.00 82.69 89 PRO A O 1
ATOM 716 N N . GLN A 1 90 ? 0.627 0.264 11.427 1.00 74.75 90 GLN A N 1
ATOM 717 C CA . GLN A 1 90 ? 1.867 -0.496 11.252 1.00 74.75 90 GLN A CA 1
ATOM 718 C C . GLN A 1 90 ? 1.992 -1.546 12.360 1.00 74.75 90 GLN A C 1
ATOM 720 O O . GLN A 1 90 ? 2.342 -1.239 13.499 1.00 74.75 90 GLN A O 1
ATOM 725 N N . ILE A 1 91 ? 1.689 -2.789 12.009 1.00 68.88 91 ILE A N 1
ATOM 726 C CA . ILE A 1 91 ? 1.919 -3.969 12.835 1.00 68.88 91 ILE A CA 1
ATOM 727 C C . ILE A 1 91 ? 3.125 -4.713 12.257 1.00 68.88 91 ILE A C 1
ATOM 729 O O . ILE A 1 91 ? 3.263 -4.739 11.029 1.00 68.88 91 ILE A O 1
ATOM 733 N N . PRO A 1 92 ? 4.004 -5.299 13.093 1.00 57.12 92 PRO A N 1
ATOM 734 C CA . PRO A 1 92 ? 5.126 -6.110 12.632 1.00 57.12 92 PRO A CA 1
ATOM 735 C C . PRO A 1 92 ? 4.593 -7.393 11.984 1.00 57.12 92 PRO A C 1
ATOM 737 O O . PRO A 1 92 ? 4.486 -8.445 12.608 1.00 57.12 92 PRO A O 1
ATOM 740 N N . LEU A 1 93 ? 4.197 -7.256 10.724 1.00 51.75 93 LEU A N 1
ATOM 741 C CA . LEU A 1 93 ? 3.811 -8.318 9.819 1.00 51.75 93 LEU A CA 1
ATOM 742 C C . LEU A 1 93 ? 4.967 -8.426 8.823 1.00 51.75 93 LEU A C 1
ATOM 744 O O . LEU A 1 93 ? 5.244 -7.466 8.106 1.00 51.75 93 LEU A O 1
ATOM 748 N N . ASP A 1 94 ? 5.678 -9.548 8.834 1.00 44.88 94 ASP A N 1
ATOM 749 C CA . ASP A 1 94 ? 6.785 -9.816 7.916 1.00 44.88 94 ASP A CA 1
ATOM 750 C C . ASP A 1 94 ? 6.326 -10.855 6.887 1.00 44.88 94 ASP A C 1
ATOM 752 O O . ASP A 1 94 ? 5.860 -11.937 7.249 1.00 44.88 94 ASP A O 1
ATOM 756 N N . PHE A 1 95 ? 6.403 -10.508 5.604 1.00 52.84 95 PHE A N 1
ATOM 757 C CA . PHE A 1 95 ? 6.134 -11.416 4.491 1.00 52.84 95 PHE A CA 1
ATOM 758 C C . PHE A 1 95 ? 7.115 -11.104 3.366 1.00 52.84 95 PHE A C 1
ATOM 760 O O . PHE A 1 95 ? 7.183 -9.980 2.868 1.00 52.84 95 PHE A O 1
ATOM 767 N N . GLY A 1 96 ? 7.844 -12.132 2.944 1.00 42.00 96 GLY A N 1
ATOM 768 C CA . GLY A 1 96 ? 8.683 -12.117 1.758 1.00 42.00 96 GLY A CA 1
ATOM 769 C C . GLY A 1 96 ? 8.439 -13.394 0.970 1.00 42.00 96 GLY A C 1
ATOM 770 O O . GLY A 1 96 ? 8.762 -14.479 1.445 1.00 42.00 96 GLY A O 1
ATOM 771 N N . LEU A 1 97 ? 7.871 -13.279 -0.229 1.00 43.28 97 LEU A N 1
ATOM 772 C CA . LEU A 1 97 ? 7.883 -14.353 -1.217 1.00 43.28 97 LEU A CA 1
ATOM 773 C C . LEU A 1 97 ? 8.256 -13.754 -2.572 1.00 43.28 97 LEU A C 1
ATOM 775 O O . LEU A 1 97 ? 7.585 -12.854 -3.065 1.00 43.28 97 LEU A O 1
ATOM 779 N N . GLY A 1 98 ? 9.339 -14.258 -3.165 1.00 40.84 98 GLY A N 1
ATOM 780 C CA . GLY A 1 98 ? 9.689 -13.965 -4.550 1.00 40.84 98 GLY A CA 1
ATOM 781 C C . GLY A 1 98 ? 8.603 -14.511 -5.477 1.00 40.84 98 GLY A C 1
ATOM 782 O O . GLY A 1 98 ? 8.289 -15.703 -5.449 1.00 40.84 98 GLY A O 1
ATOM 783 N N . PHE A 1 99 ? 8.009 -13.637 -6.286 1.00 48.25 99 PHE A N 1
ATOM 784 C CA . PHE A 1 99 ? 6.865 -13.959 -7.148 1.00 48.25 99 PHE A CA 1
ATOM 785 C C . PHE A 1 99 ? 7.263 -14.476 -8.539 1.00 48.25 99 PHE A C 1
ATOM 787 O O . PHE A 1 99 ? 6.437 -14.524 -9.452 1.00 48.25 99 PHE A O 1
ATOM 794 N N . THR A 1 100 ? 8.517 -14.883 -8.738 1.00 45.09 100 THR A N 1
ATOM 795 C CA . THR A 1 100 ? 9.008 -15.266 -10.062 1.00 45.09 100 THR A CA 1
ATOM 796 C C . THR A 1 100 ? 8.619 -16.710 -10.438 1.00 45.09 100 THR A C 1
ATOM 798 O O . THR A 1 100 ? 8.896 -17.697 -9.755 1.00 45.09 100 THR A O 1
ATOM 801 N N . ASN A 1 101 ? 7.942 -16.815 -11.585 1.00 44.69 101 ASN A N 1
ATOM 802 C CA . ASN A 1 101 ? 7.734 -17.979 -12.460 1.00 44.69 101 ASN A CA 1
ATOM 803 C C . ASN A 1 101 ? 6.839 -19.165 -12.049 1.00 44.69 101 ASN A C 1
ATOM 805 O O . ASN A 1 101 ? 6.456 -19.911 -12.948 1.00 44.69 101 ASN A O 1
ATOM 809 N N . LYS A 1 102 ? 6.447 -19.381 -10.784 1.00 44.28 102 LYS A N 1
ATOM 810 C CA . LYS A 1 102 ? 5.655 -20.592 -10.421 1.00 44.28 102 LYS A CA 1
ATOM 811 C C . LYS A 1 102 ? 4.146 -20.411 -10.242 1.00 44.28 102 LYS A C 1
ATOM 813 O O . LYS A 1 102 ? 3.439 -21.411 -10.165 1.00 44.28 102 LYS A O 1
ATOM 818 N N . TYR A 1 103 ? 3.644 -19.178 -10.210 1.00 46.31 103 TYR A N 1
ATOM 819 C CA . TYR A 1 103 ? 2.253 -18.905 -9.814 1.00 46.31 103 TYR A CA 1
ATOM 820 C C . TYR A 1 103 ? 1.436 -18.125 -10.856 1.00 46.31 103 TYR A C 1
ATOM 822 O O . TYR A 1 103 ? 0.319 -17.714 -10.578 1.00 46.31 103 TYR A O 1
ATOM 830 N N . GLN A 1 104 ? 1.944 -17.972 -12.084 1.00 45.69 104 GLN A N 1
ATOM 831 C CA . GLN A 1 104 ? 1.234 -17.295 -13.183 1.00 45.69 104 GLN A CA 1
ATOM 832 C C . GLN A 1 104 ? -0.049 -18.009 -13.662 1.00 45.69 104 GLN A C 1
ATOM 834 O O . GLN A 1 104 ? -0.773 -17.439 -14.471 1.00 45.69 104 GLN A O 1
ATOM 839 N N . LEU A 1 105 ? -0.337 -19.233 -13.198 1.00 47.84 105 LEU A N 1
ATOM 840 C CA . LEU A 1 105 ? -1.420 -20.080 -13.726 1.00 47.84 105 LEU A CA 1
ATOM 841 C C . LEU A 1 105 ? -2.613 -20.284 -12.779 1.00 47.84 105 LEU A C 1
ATOM 843 O O . LEU A 1 105 ? -3.564 -20.957 -13.165 1.00 47.84 105 LEU A O 1
ATOM 847 N N . ALA A 1 106 ? -2.575 -19.763 -11.552 1.00 47.38 106 ALA A N 1
ATOM 848 C CA . ALA A 1 106 ? -3.672 -19.939 -10.606 1.00 47.38 106 ALA A CA 1
ATOM 849 C C . ALA A 1 106 ? -4.474 -18.634 -10.496 1.00 47.38 106 ALA A C 1
ATOM 851 O O . ALA A 1 106 ? -3.986 -17.654 -9.944 1.00 47.38 106 ALA A O 1
ATOM 852 N N . ASP A 1 107 ? -5.723 -18.635 -10.974 1.00 51.84 107 ASP A N 1
ATOM 853 C CA . ASP A 1 107 ? -6.700 -17.533 -10.820 1.00 51.84 107 ASP A CA 1
ATOM 854 C C . ASP A 1 107 ? -7.087 -17.248 -9.348 1.00 51.84 107 ASP A C 1
ATOM 856 O O . ASP A 1 107 ? -7.923 -16.391 -9.046 1.00 51.84 107 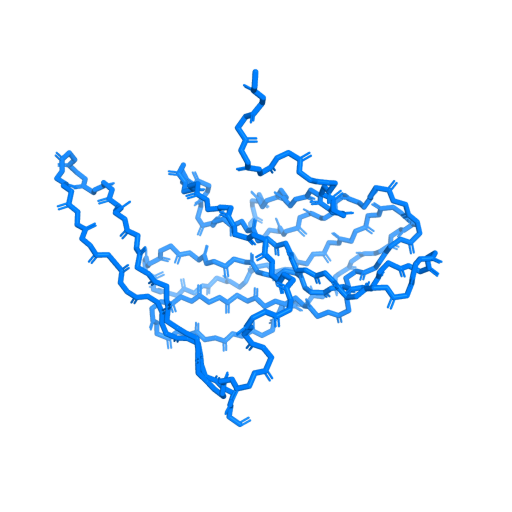ASP A O 1
ATOM 860 N N . SER A 1 108 ? -6.454 -17.963 -8.416 1.00 47.72 108 SER A N 1
ATOM 861 C CA . SER A 1 108 ? -6.556 -17.802 -6.976 1.00 47.72 108 SER A CA 1
ATOM 862 C C . SER A 1 108 ? -5.199 -18.046 -6.314 1.00 47.72 108 SER A C 1
ATOM 864 O O . SER A 1 108 ? -4.540 -19.050 -6.590 1.00 47.72 108 SER A O 1
ATOM 866 N N . PHE A 1 109 ? -4.829 -17.183 -5.379 1.00 56.47 109 PHE A N 1
ATOM 867 C CA . PHE A 1 109 ? -3.618 -17.276 -4.576 1.00 56.47 109 PHE A CA 1
ATOM 868 C C . PHE A 1 109 ? -4.013 -17.468 -3.118 1.00 56.47 109 PHE A C 1
ATOM 870 O O . PHE A 1 109 ? -4.783 -16.666 -2.602 1.00 56.47 109 PHE A O 1
ATOM 877 N N . SER A 1 110 ? -3.495 -18.507 -2.460 1.00 47.84 110 SER A N 1
ATOM 878 C CA . SER A 1 110 ? -3.645 -18.699 -1.014 1.00 47.84 110 SER A CA 1
ATOM 879 C C . SER A 1 110 ? -2.288 -18.539 -0.335 1.00 47.84 110 SER A C 1
ATOM 881 O O . SER A 1 110 ? -1.301 -19.151 -0.752 1.00 47.84 110 SER A O 1
ATOM 883 N N . PHE A 1 111 ? -2.248 -17.715 0.707 1.00 54.69 111 PHE A N 1
ATOM 884 C CA . PHE A 1 111 ? -1.084 -17.503 1.558 1.00 54.69 111 PHE A CA 1
ATOM 885 C C . PHE A 1 111 ? -1.444 -17.889 2.982 1.00 54.69 111 PHE A C 1
ATOM 887 O O . PHE A 1 111 ? -2.435 -17.396 3.513 1.00 54.69 111 PHE A O 1
ATOM 894 N N . ARG A 1 112 ? -0.624 -18.731 3.614 1.00 50.03 112 ARG A N 1
ATOM 895 C CA . ARG A 1 112 ? -0.759 -19.082 5.030 1.00 50.03 112 ARG A CA 1
ATOM 896 C C . ARG A 1 112 ? 0.402 -18.498 5.804 1.00 50.03 112 ARG A C 1
ATOM 898 O O . ARG A 1 112 ? 1.553 -18.697 5.419 1.00 50.03 112 ARG A O 1
ATOM 905 N N . PHE A 1 113 ? 0.111 -17.789 6.882 1.00 53.75 113 PHE A N 1
ATOM 906 C CA . PHE A 1 113 ? 1.134 -17.239 7.760 1.00 53.75 113 PHE A CA 1
ATOM 907 C C . PHE A 1 113 ? 0.678 -17.260 9.213 1.00 53.75 113 PHE A C 1
ATOM 909 O O . PHE A 1 113 ? -0.512 -17.231 9.519 1.00 53.75 113 PHE A O 1
ATOM 916 N N . LEU A 1 114 ? 1.653 -17.338 10.115 1.00 57.50 114 LEU A N 1
ATOM 917 C CA . LEU A 1 114 ? 1.404 -17.302 11.546 1.00 57.50 114 LEU A CA 1
ATOM 918 C C . LEU A 1 114 ? 1.384 -15.847 12.017 1.00 57.50 114 LEU A C 1
ATOM 920 O O . LEU A 1 114 ? 2.331 -15.103 11.769 1.00 57.50 114 LEU A O 1
ATOM 924 N N . VAL A 1 115 ? 0.320 -15.448 12.709 1.00 49.88 115 VAL A N 1
ATOM 925 C CA . VAL A 1 115 ? 0.186 -14.128 13.335 1.00 49.88 115 VAL A CA 1
ATOM 926 C C . VAL A 1 115 ? 0.094 -14.267 14.845 1.00 49.88 115 VAL A C 1
ATOM 928 O O . VAL A 1 115 ? -0.554 -15.179 15.355 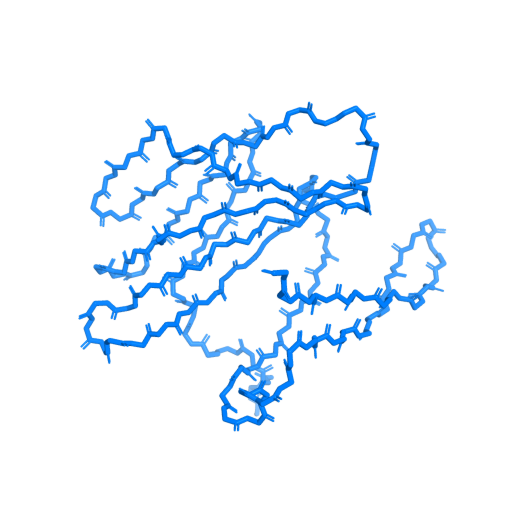1.00 49.88 115 VAL A O 1
ATOM 931 N N . THR A 1 116 ? 0.716 -13.342 15.571 1.00 56.03 116 THR A N 1
ATOM 932 C CA . THR A 1 116 ? 0.610 -13.288 17.031 1.00 56.03 116 THR A CA 1
ATOM 933 C C . THR A 1 116 ? -0.386 -12.205 17.430 1.00 56.03 116 THR A C 1
ATOM 935 O O . THR A 1 116 ? -0.156 -11.028 17.163 1.00 56.03 116 THR A O 1
ATOM 938 N N . ILE A 1 117 ? -1.474 -12.589 18.100 1.00 60.47 117 ILE A N 1
ATOM 939 C CA . ILE A 1 117 ? -2.498 -11.676 18.629 1.00 60.47 117 ILE A CA 1
ATOM 940 C C . ILE A 1 117 ? -2.626 -11.939 20.130 1.00 60.47 117 ILE A C 1
ATOM 942 O O . ILE A 1 117 ? -2.896 -13.066 20.539 1.00 60.47 117 ILE A O 1
ATOM 946 N N . ASN A 1 118 ? -2.420 -10.912 20.962 1.00 63.06 118 ASN A N 1
ATOM 947 C CA . ASN A 1 118 ? -2.475 -11.019 22.430 1.00 63.06 118 ASN A CA 1
ATOM 948 C C . ASN A 1 118 ? -1.636 -12.185 22.992 1.00 63.06 118 ASN A C 1
ATOM 950 O O . ASN A 1 118 ? -2.099 -12.948 23.837 1.00 63.06 118 ASN A O 1
ATOM 954 N N . SER A 1 119 ? -0.402 -12.3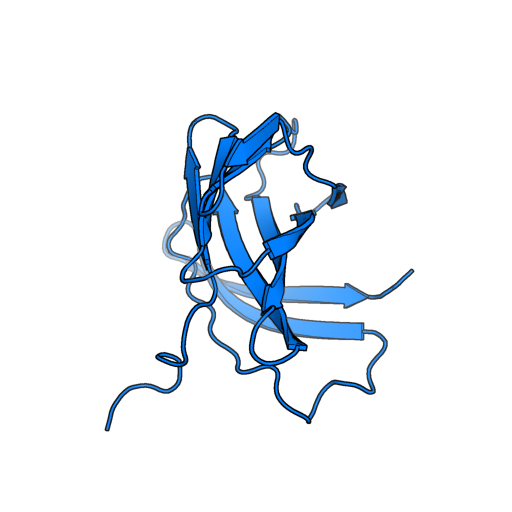38 22.499 1.00 65.44 119 SER A N 1
ATOM 955 C CA . SER A 1 119 ? 0.535 -13.408 22.888 1.00 65.44 119 SER A CA 1
ATOM 956 C C . SER A 1 119 ? 0.122 -14.836 22.497 1.00 65.44 119 SER A C 1
ATOM 958 O O . SER A 1 119 ? 0.795 -15.785 22.896 1.00 65.44 119 SER A O 1
ATOM 960 N N . ALA A 1 120 ? -0.934 -15.009 21.698 1.00 56.50 120 ALA A N 1
ATOM 961 C CA . ALA A 1 120 ? -1.320 -16.289 21.110 1.00 56.50 120 ALA A CA 1
ATOM 962 C C . ALA A 1 120 ? -0.999 -16.321 19.609 1.00 56.50 120 ALA A C 1
ATOM 964 O O . ALA A 1 120 ? -1.120 -15.303 18.929 1.00 56.50 120 ALA A O 1
ATOM 965 N N . ILE A 1 121 ? -0.585 -17.487 19.106 1.00 61.78 121 ILE A N 1
ATOM 966 C CA . ILE A 1 121 ? -0.232 -17.707 17.696 1.00 61.78 121 ILE A CA 1
ATOM 967 C C . ILE A 1 121 ? -1.453 -18.259 16.953 1.00 61.78 121 ILE A C 1
ATOM 969 O O . ILE A 1 121 ? -2.051 -19.240 17.391 1.00 61.78 121 ILE A O 1
ATOM 973 N N . TYR A 1 122 ? -1.784 -17.654 15.815 1.00 53.59 122 TYR A N 1
ATOM 974 C CA . TYR A 1 122 ? -2.884 -18.036 14.932 1.00 53.59 122 TYR A CA 1
ATOM 975 C C . TYR A 1 122 ? -2.351 -18.308 13.529 1.00 53.59 122 TYR A C 1
ATOM 977 O O . TYR A 1 122 ? -1.458 -17.604 13.067 1.00 53.59 122 TYR A O 1
ATOM 985 N N . GLU A 1 123 ? -2.920 -19.286 12.830 1.00 67.25 123 GLU A N 1
ATOM 986 C CA . GLU A 1 123 ? -2.714 -19.449 11.390 1.00 67.25 123 GLU A CA 1
ATOM 987 C C . GLU A 1 123 ? -3.744 -18.593 10.645 1.00 67.25 123 GLU A C 1
ATOM 989 O O . GLU A 1 123 ? -4.950 -18.734 10.846 1.00 67.25 123 GLU A O 1
ATOM 994 N N . CYS A 1 124 ? -3.263 -17.673 9.815 1.00 57.41 124 CYS A N 1
ATOM 995 C CA . CYS A 1 124 ? -4.074 -16.822 8.959 1.00 57.41 124 CYS A CA 1
ATOM 996 C C . CYS A 1 124 ? -3.906 -17.274 7.509 1.00 57.41 124 CYS A C 1
ATOM 998 O O . CYS A 1 124 ? -2.782 -17.340 7.008 1.00 57.41 124 CYS A O 1
ATOM 1000 N N . GLU A 1 125 ? -5.020 -17.580 6.843 1.00 69.94 125 GLU A N 1
ATOM 1001 C CA . GLU A 1 125 ? -5.065 -17.862 5.410 1.00 69.94 125 GLU A CA 1
ATOM 1002 C C . GLU A 1 125 ? -5.688 -16.669 4.678 1.00 69.94 125 GLU A C 1
ATOM 1004 O O . GLU A 1 125 ? -6.836 -16.302 4.931 1.00 69.94 125 GLU A O 1
ATOM 1009 N N . VAL A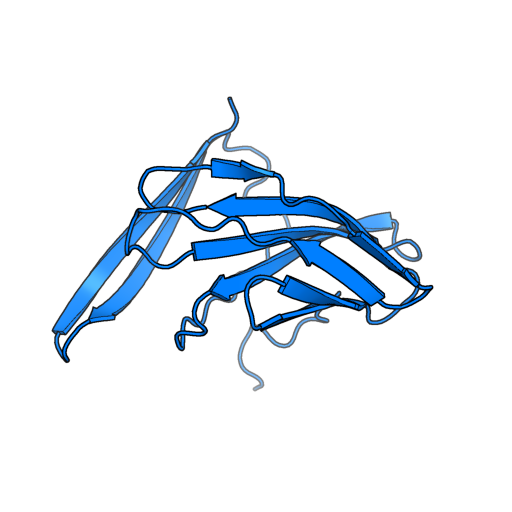 1 126 ? -4.928 -16.055 3.772 1.00 59.94 126 VAL A N 1
ATOM 1010 C CA . VAL A 1 126 ? -5.409 -14.988 2.888 1.00 59.94 126 VAL A CA 1
ATOM 1011 C C . VAL A 1 126 ? -5.543 -15.554 1.488 1.00 59.94 126 VAL A C 1
ATOM 1013 O O . VAL A 1 126 ? -4.561 -16.023 0.913 1.00 59.94 126 VAL A O 1
ATOM 1016 N N . ILE A 1 127 ? -6.753 -15.479 0.935 1.00 57.50 127 ILE A N 1
ATOM 1017 C CA . ILE A 1 127 ? -7.054 -15.951 -0.414 1.00 57.50 127 ILE A CA 1
ATOM 1018 C C . ILE A 1 127 ? -7.383 -14.746 -1.296 1.00 57.50 127 ILE A C 1
ATOM 1020 O O . ILE A 1 127 ? -8.351 -14.032 -1.048 1.00 57.50 127 ILE A O 1
ATOM 1024 N N . LEU A 1 128 ? -6.576 -14.517 -2.330 1.00 52.97 128 LEU A N 1
ATOM 1025 C CA . LEU A 1 128 ? -6.812 -13.508 -3.359 1.00 52.97 128 LEU A CA 1
ATOM 1026 C C . LEU A 1 128 ? -7.296 -14.208 -4.626 1.00 52.97 128 LEU A C 1
ATOM 1028 O O . LEU A 1 128 ? -6.586 -15.052 -5.160 1.00 52.97 128 LEU A O 1
ATOM 1032 N N . TRP A 1 129 ? -8.462 -13.841 -5.145 1.00 50.31 129 TRP A N 1
ATOM 1033 C CA . TRP A 1 129 ? -8.929 -14.288 -6.459 1.00 50.31 129 TRP A CA 1
ATOM 1034 C C . TRP A 1 129 ? -9.229 -13.089 -7.354 1.00 50.31 129 TRP A C 1
ATOM 1036 O O . TRP A 1 129 ? -9.529 -11.989 -6.881 1.00 50.31 129 TRP A O 1
ATOM 1046 N N . ARG A 1 130 ? -9.126 -13.295 -8.666 1.00 42.56 130 ARG A N 1
ATOM 1047 C CA . ARG A 1 130 ? -9.446 -12.280 -9.672 1.00 42.56 130 ARG A CA 1
ATOM 1048 C C . ARG A 1 130 ? -10.933 -12.400 -10.033 1.00 42.56 130 ARG A C 1
ATOM 1050 O O . ARG A 1 130 ? -11.349 -13.459 -10.489 1.00 42.56 130 ARG A O 1
ATOM 1057 N N . SER A 1 131 ? -11.729 -11.355 -9.776 1.00 47.78 131 SER A N 1
ATOM 1058 C CA . SER A 1 131 ? -13.128 -11.259 -10.237 1.00 47.78 131 SER A CA 1
ATOM 1059 C C . SER A 1 131 ? -13.220 -10.772 -11.674 1.00 47.78 131 SER A C 1
ATOM 1061 O O . SER A 1 131 ? -12.453 -9.826 -11.980 1.00 47.78 131 SER A O 1
#